Protein AF-A0A1Y4GY77-F1 (afdb_monomer)

Nearest PDB structures (foldseek):
  3g67-assembly1_B  TM=5.063E-01  e=9.343E-01  Thermotoga maritima
  3g6b-assembly1_B  TM=4.383E-01  e=9.343E-01  Thermotoga maritima
  6s1k-assembly1_E  TM=4.945E-01  e=1.192E+00  Escherichia coli str. K-12 substr. MG1655star
  3ja6-assembly1_I  TM=5.320E-01  e=1.616E+00  Escherichia coli
  6s1k-assembly1_I  TM=4.680E-01  e=2.191E+00  Escherichia coli str. K-12 substr. MG1655star

Secondary structure (DSSP, 8-state):
---------HHHHHHHHH-----TTTS---PEEEEEEETTTEEEEEEE-HHHHHHHHHHHHHHHHHHHHHHHHTT--HHHHHHHHHHHHHHHHHHHHHHHHTT--HHHHHHHHHHHHHHHHHTTTS-SSHHHHHTT--

Mean predicted aligned error: 14.54 Å

pLDDT: mean 77.55, std 18.09, range [37.0, 97.44]

Structure (mmCIF, N/CA/C/O backbone):
data_AF-A0A1Y4GY77-F1
#
_entry.id   AF-A0A1Y4GY77-F1
#
loop_
_atom_site.group_PDB
_atom_site.id
_atom_site.type_symbol
_atom_site.label_atom_id
_atom_site.label_alt_id
_atom_site.label_comp_id
_atom_site.label_asym_id
_atom_site.label_entity_id
_atom_site.label_seq_id
_atom_site.pdbx_PDB_ins_code
_atom_site.Cartn_x
_atom_site.Cartn_y
_atom_site.Cartn_z
_atom_site.occupancy
_atom_site.B_iso_or_equiv
_atom_site.auth_seq_id
_atom_site.auth_comp_id
_atom_site.auth_asym_id
_atom_site.auth_atom_id
_atom_site.pdbx_PDB_model_num
ATOM 1 N N . MET A 1 1 ? 29.464 27.593 -4.849 1.00 37.00 1 MET A N 1
ATOM 2 C CA . MET A 1 1 ? 28.555 26.749 -5.654 1.00 37.00 1 MET A CA 1
ATOM 3 C C . MET A 1 1 ? 27.496 26.233 -4.695 1.00 37.00 1 MET A C 1
ATOM 5 O O . MET A 1 1 ? 27.866 25.608 -3.713 1.00 37.00 1 MET A O 1
ATOM 9 N N . ALA A 1 2 ? 26.245 26.663 -4.864 1.00 39.97 2 ALA A N 1
ATOM 10 C CA . ALA A 1 2 ? 25.181 26.510 -3.873 1.00 39.97 2 ALA A CA 1
ATOM 11 C C . ALA A 1 2 ? 24.473 25.151 -4.009 1.00 39.97 2 ALA A C 1
ATOM 13 O O . ALA A 1 2 ? 23.943 24.845 -5.074 1.00 39.97 2 ALA A O 1
ATOM 14 N N . ASN A 1 3 ? 24.447 24.375 -2.922 1.00 44.97 3 ASN A N 1
ATOM 15 C CA . ASN A 1 3 ? 23.574 23.213 -2.762 1.00 44.97 3 ASN A CA 1
ATOM 16 C C . ASN A 1 3 ? 22.216 23.705 -2.244 1.00 44.97 3 ASN A C 1
ATOM 18 O O . ASN A 1 3 ? 22.061 23.939 -1.049 1.00 44.97 3 ASN A O 1
ATOM 22 N N . ASN A 1 4 ? 21.246 23.888 -3.140 1.00 47.06 4 ASN A N 1
ATOM 23 C CA . ASN A 1 4 ? 19.846 24.075 -2.759 1.00 47.06 4 ASN A CA 1
ATOM 24 C C . ASN A 1 4 ? 19.201 22.697 -2.575 1.00 47.06 4 ASN A C 1
ATOM 26 O O . ASN A 1 4 ? 18.533 22.181 -3.470 1.00 47.06 4 ASN A O 1
ATOM 30 N N . GLU A 1 5 ? 19.405 22.094 -1.407 1.00 54.56 5 GLU A N 1
ATOM 31 C CA . GLU A 1 5 ? 18.464 21.094 -0.913 1.00 54.56 5 GLU A CA 1
ATOM 32 C C . GLU A 1 5 ? 17.232 21.859 -0.424 1.00 54.56 5 GLU A C 1
ATOM 34 O O . GLU A 1 5 ? 17.318 22.681 0.488 1.00 54.56 5 GLU A O 1
ATOM 39 N N . HIS A 1 6 ? 16.083 21.645 -1.065 1.00 55.66 6 HIS A N 1
ATOM 40 C CA . HIS A 1 6 ? 14.806 22.140 -0.563 1.00 55.66 6 HIS A CA 1
ATOM 41 C C . HIS A 1 6 ? 14.471 21.395 0.737 1.00 55.66 6 HIS A C 1
ATOM 43 O O . HIS A 1 6 ? 13.727 20.416 0.725 1.00 55.66 6 HIS A O 1
ATOM 49 N N . LEU A 1 7 ? 15.053 21.831 1.860 1.00 63.84 7 LEU A N 1
ATOM 50 C CA . LEU A 1 7 ? 14.652 21.363 3.178 1.00 63.84 7 LEU A CA 1
ATOM 51 C C . LEU A 1 7 ? 13.184 21.731 3.387 1.00 63.84 7 LEU A C 1
ATOM 53 O O . LEU A 1 7 ? 12.786 22.891 3.265 1.00 63.84 7 LEU A O 1
ATOM 57 N N . PHE A 1 8 ? 12.378 20.715 3.684 1.00 59.66 8 PHE A N 1
ATOM 58 C CA . PHE A 1 8 ? 10.995 20.887 4.096 1.00 59.66 8 PHE A CA 1
ATOM 59 C C . PHE A 1 8 ? 10.951 21.876 5.278 1.00 59.66 8 PHE A C 1
ATOM 61 O O . PHE A 1 8 ? 11.668 21.648 6.256 1.00 59.66 8 PHE A O 1
ATOM 68 N N . PRO A 1 9 ? 10.172 22.974 5.209 1.00 73.44 9 PRO A N 1
ATOM 69 C CA . PRO A 1 9 ? 10.204 24.039 6.210 1.00 73.44 9 PRO A CA 1
ATOM 70 C C . PRO A 1 9 ? 9.467 23.588 7.477 1.00 73.44 9 PRO A C 1
ATOM 72 O O . PRO A 1 9 ? 8.302 23.906 7.714 1.00 73.44 9 PRO A O 1
ATOM 75 N N . GLN A 1 10 ? 10.173 22.785 8.269 1.00 68.44 10 GLN A N 1
ATOM 76 C CA . GLN A 1 10 ? 9.648 22.023 9.394 1.00 68.44 10 GLN A CA 1
ATOM 77 C C . GLN A 1 10 ? 9.000 22.934 10.442 1.00 68.44 10 GLN A C 1
ATOM 79 O O . GLN A 1 10 ? 7.877 22.662 10.852 1.00 68.44 10 GLN A O 1
ATOM 84 N N . GLU A 1 11 ? 9.625 24.073 10.753 1.00 76.69 11 GLU A N 1
ATOM 85 C CA . GLU A 1 11 ? 9.131 25.048 11.736 1.00 76.69 11 GLU A CA 1
ATOM 86 C C . GLU A 1 11 ? 7.774 25.662 11.361 1.00 76.69 11 GLU A C 1
ATOM 88 O O . GLU A 1 11 ? 6.943 25.918 12.230 1.00 76.69 11 GLU A O 1
ATOM 93 N N . GLN A 1 12 ? 7.511 25.867 10.065 1.00 76.88 12 GLN A N 1
ATOM 94 C CA . GLN A 1 12 ? 6.250 26.451 9.595 1.00 76.88 12 GLN A CA 1
ATOM 95 C C . GLN A 1 12 ? 5.082 25.473 9.755 1.00 76.88 12 GLN A C 1
ATOM 97 O O . GLN A 1 12 ? 3.951 25.875 10.031 1.00 76.88 12 GLN A O 1
ATOM 102 N N . PHE A 1 13 ? 5.357 24.183 9.566 1.00 67.06 13 PHE A N 1
ATOM 103 C CA . PHE A 1 13 ? 4.345 23.136 9.619 1.00 67.06 13 PHE A CA 1
ATOM 104 C C . PHE A 1 13 ? 4.269 22.449 10.984 1.00 67.06 13 PHE A C 1
ATOM 106 O O . PHE A 1 13 ? 3.259 21.812 11.265 1.00 67.06 13 PHE A O 1
ATOM 113 N N . GLN A 1 14 ? 5.265 22.622 11.856 1.00 70.62 14 GLN A N 1
ATOM 114 C CA . GLN A 1 14 ? 5.322 22.035 13.197 1.00 70.62 14 GLN A CA 1
ATOM 115 C C . GLN A 1 14 ? 4.044 22.263 14.017 1.00 70.62 14 GLN A C 1
ATOM 117 O O . GLN A 1 14 ? 3.487 21.280 14.495 1.00 70.62 14 GLN A O 1
ATOM 122 N N . PRO A 1 15 ? 3.474 23.483 14.089 1.00 71.12 15 PRO A N 1
ATOM 123 C CA . PRO A 1 15 ? 2.250 23.724 14.852 1.00 71.12 15 PRO A CA 1
ATOM 124 C C . PRO A 1 15 ? 1.031 23.003 14.269 1.00 71.12 15 PRO A C 1
ATOM 126 O O . PRO A 1 15 ? 0.095 22.684 14.990 1.00 71.12 15 PRO A O 1
ATOM 129 N N . ILE A 1 16 ? 1.017 22.759 12.955 1.00 65.00 16 ILE A N 1
ATOM 130 C CA . ILE A 1 16 ? -0.057 22.034 12.264 1.00 65.00 16 ILE A CA 1
ATO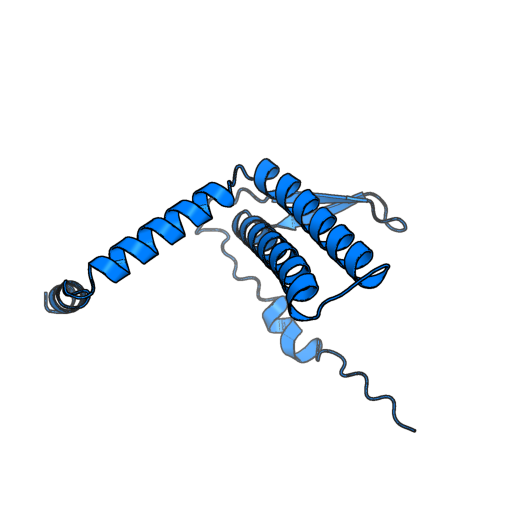M 131 C C . ILE A 1 16 ? 0.105 20.526 12.481 1.00 65.00 16 ILE A C 1
ATOM 133 O O . ILE A 1 16 ? -0.885 19.832 12.687 1.00 65.00 16 ILE A O 1
ATOM 137 N N . LEU A 1 17 ? 1.347 20.035 12.463 1.00 56.41 17 LEU A N 1
ATOM 138 C CA . LEU A 1 17 ? 1.692 18.636 12.719 1.00 56.41 17 LEU A CA 1
ATOM 139 C C . LEU A 1 17 ? 1.463 18.249 14.191 1.00 56.41 17 LEU A C 1
ATOM 141 O O . LEU A 1 17 ? 0.980 17.155 14.466 1.00 56.41 17 LEU A O 1
ATOM 145 N N . GLU A 1 18 ? 1.769 19.148 15.128 1.00 62.78 18 GLU A N 1
ATOM 146 C CA . GLU A 1 18 ? 1.566 18.968 16.574 1.00 62.78 18 GLU A CA 1
ATOM 147 C C . GLU A 1 18 ? 0.112 19.183 16.997 1.00 62.78 18 GLU A C 1
ATOM 149 O O . GLU A 1 18 ? -0.335 18.638 18.008 1.00 62.78 18 GLU A O 1
ATOM 154 N N . ARG A 1 19 ? -0.667 19.913 16.189 1.00 55.25 19 ARG A N 1
ATOM 155 C CA . ARG A 1 19 ? -2.124 19.996 16.311 1.00 55.25 19 ARG A CA 1
ATOM 156 C C . ARG A 1 19 ? -2.755 18.704 15.799 1.00 55.25 19 ARG A C 1
ATOM 158 O O . ARG A 1 19 ? -3.541 18.701 14.853 1.00 55.25 19 ARG A O 1
ATOM 165 N N . SER A 1 20 ? -2.433 17.595 16.460 1.00 47.00 20 SER A N 1
ATOM 166 C CA . SER A 1 20 ? -3.286 16.417 16.420 1.00 47.00 20 SER A CA 1
ATOM 167 C C . SER A 1 20 ? -4.689 16.880 16.817 1.00 47.00 20 SER A C 1
ATOM 169 O O . SER A 1 20 ? -4.896 17.489 17.869 1.00 47.00 20 SER A O 1
ATOM 171 N N . MET A 1 21 ? -5.658 16.722 15.918 1.00 47.56 21 MET A N 1
ATOM 172 C CA . MET A 1 21 ? -7.049 16.897 16.307 1.00 47.56 21 MET A CA 1
ATOM 173 C C . MET A 1 21 ? -7.313 15.831 17.362 1.00 47.56 21 MET A C 1
ATOM 175 O O . MET A 1 21 ? -7.282 14.645 17.038 1.00 47.56 21 MET A O 1
ATOM 179 N N . ALA A 1 22 ? -7.524 16.250 18.609 1.00 45.41 22 ALA A N 1
ATOM 180 C CA . ALA A 1 22 ? -7.964 15.369 19.677 1.00 45.41 22 ALA A CA 1
ATOM 181 C C . ALA A 1 22 ? -9.344 14.816 19.291 1.00 45.41 22 ALA A C 1
ATOM 183 O O . ALA A 1 22 ? -10.381 15.428 19.533 1.00 45.41 22 ALA A O 1
ATOM 184 N N . LEU A 1 23 ? -9.334 13.671 18.611 1.00 48.72 23 LEU A N 1
ATOM 185 C CA . LEU A 1 23 ? -10.508 12.870 18.266 1.00 48.72 23 LEU A CA 1
ATOM 186 C C . LEU A 1 23 ? -10.959 11.994 19.447 1.00 48.72 23 LEU A C 1
ATOM 188 O O . LEU A 1 23 ? -11.887 11.203 19.284 1.00 48.72 23 LEU A O 1
ATOM 192 N N . ASP A 1 24 ? -10.349 12.195 20.623 1.00 46.28 24 ASP A N 1
ATOM 193 C CA . ASP A 1 24 ? -10.466 11.461 21.897 1.00 46.28 24 ASP A CA 1
ATOM 194 C C . ASP A 1 24 ? -11.888 11.291 22.468 1.00 46.28 24 ASP A C 1
ATOM 196 O O . ASP A 1 24 ? -12.063 10.717 23.538 1.00 46.28 24 ASP A O 1
ATOM 200 N N . GLY A 1 25 ? -12.929 11.750 21.773 1.00 45.62 25 GLY A N 1
ATOM 201 C CA . GLY A 1 25 ? -14.324 11.562 22.180 1.00 45.62 25 GLY A CA 1
ATOM 202 C C . GLY A 1 25 ? -15.307 11.228 21.057 1.00 45.62 25 GLY A C 1
ATOM 203 O O . GLY A 1 25 ? -16.505 11.181 21.322 1.00 45.62 25 GLY A O 1
ATOM 204 N N . LEU A 1 26 ? -14.853 11.032 19.812 1.00 46.34 26 LEU A N 1
ATOM 205 C CA . LEU A 1 26 ? -15.743 10.893 18.643 1.00 46.34 26 LEU A CA 1
ATOM 206 C C . LEU A 1 26 ? -15.697 9.525 17.955 1.00 46.34 26 LEU A C 1
ATOM 208 O O . LEU A 1 26 ? -16.593 9.213 17.171 1.00 46.34 26 LEU A O 1
ATOM 212 N N . LEU A 1 27 ? -14.689 8.701 18.231 1.00 45.69 27 LEU A N 1
ATOM 213 C CA . LEU A 1 27 ? -14.550 7.366 17.652 1.00 45.69 27 LEU A CA 1
ATOM 214 C C . LEU A 1 27 ? -14.142 6.383 18.756 1.00 45.69 27 LEU A C 1
ATOM 216 O O . LEU A 1 27 ? -13.379 6.780 19.635 1.00 45.69 27 LEU A O 1
ATOM 220 N N . PRO A 1 28 ? -14.614 5.121 18.737 1.00 52.06 28 PRO A N 1
ATOM 221 C CA . PRO A 1 28 ? -14.042 4.075 19.576 1.00 52.06 28 PRO A CA 1
ATOM 222 C C . PRO A 1 28 ? -12.535 4.024 19.306 1.00 52.06 28 PRO A C 1
ATOM 224 O O . PRO A 1 28 ? -12.105 3.680 18.203 1.00 52.06 28 PRO A O 1
ATOM 227 N N . ALA A 1 29 ? -11.748 4.481 20.277 1.00 54.81 29 ALA A N 1
ATOM 228 C CA . ALA A 1 29 ? -10.302 4.587 20.189 1.00 54.81 29 ALA A CA 1
ATOM 229 C C . ALA A 1 29 ? -9.679 3.212 20.435 1.00 54.81 29 ALA A C 1
ATOM 231 O O . ALA A 1 29 ? -9.018 2.982 21.444 1.00 54.81 29 ALA A O 1
ATOM 232 N N . ASP A 1 30 ? -9.894 2.287 19.505 1.00 59.94 30 ASP A N 1
ATOM 233 C CA . ASP A 1 30 ? -9.027 1.121 19.408 1.00 59.94 30 ASP A CA 1
ATOM 234 C C . ASP A 1 30 ? -7.711 1.618 18.790 1.00 59.94 30 ASP A C 1
ATOM 236 O O . ASP A 1 30 ? -7.491 1.550 17.577 1.00 59.94 30 ASP A O 1
ATOM 240 N N . GLU A 1 31 ? -6.877 2.251 19.624 1.00 67.25 31 GLU A N 1
ATOM 241 C CA . GLU A 1 31 ? -5.503 2.603 19.269 1.00 67.25 31 GLU A CA 1
ATOM 242 C C . GLU A 1 31 ? -4.792 1.323 18.808 1.00 67.25 31 GLU A C 1
ATOM 244 O O . GLU A 1 31 ? -4.749 0.320 19.522 1.00 67.25 31 GLU A O 1
ATOM 249 N N . ILE A 1 32 ? -4.236 1.345 17.598 1.00 73.25 32 ILE A N 1
ATOM 250 C CA . ILE A 1 32 ? -3.458 0.234 17.055 1.00 73.25 32 ILE A CA 1
ATOM 251 C C . ILE A 1 32 ? -1.985 0.572 17.254 1.00 73.25 32 ILE A C 1
ATOM 253 O O . ILE A 1 32 ? -1.532 1.648 16.866 1.00 73.25 32 ILE A O 1
ATOM 257 N N . CYS A 1 33 ? -1.217 -0.347 17.832 1.00 78.00 33 CYS A N 1
ATOM 258 C CA . CYS A 1 33 ? 0.224 -0.176 17.995 1.00 78.00 33 CYS A CA 1
ATOM 259 C C . CYS A 1 33 ? 0.984 -0.897 16.878 1.00 78.00 33 CYS A C 1
ATOM 261 O O . CYS A 1 33 ? 0.851 -2.107 16.690 1.00 78.00 33 CYS A O 1
ATOM 263 N N . LEU A 1 34 ? 1.820 -0.155 16.152 1.00 80.50 34 LEU A N 1
ATOM 264 C CA . LEU A 1 34 ? 2.805 -0.710 15.229 1.00 80.50 34 LEU A CA 1
ATOM 265 C C . LEU A 1 34 ? 4.124 -0.900 15.972 1.00 80.50 34 LEU A C 1
ATOM 267 O O . LEU A 1 34 ? 4.836 0.070 16.229 1.00 80.50 34 LEU A O 1
ATOM 271 N N . ALA A 1 35 ? 4.451 -2.148 16.292 1.00 82.62 35 ALA A N 1
ATOM 272 C CA . ALA A 1 35 ? 5.738 -2.507 16.871 1.00 82.62 35 ALA A CA 1
ATOM 273 C C . ALA A 1 35 ? 6.747 -2.871 15.770 1.00 82.62 35 ALA A C 1
ATOM 275 O O . ALA A 1 35 ? 6.447 -3.663 14.872 1.00 82.62 35 ALA A O 1
ATOM 276 N N . PHE A 1 36 ? 7.954 -2.316 15.838 1.00 83.06 36 PHE A N 1
ATOM 277 C CA . PHE A 1 36 ? 9.060 -2.649 14.942 1.00 83.06 36 PHE A CA 1
ATOM 278 C C . PHE A 1 36 ? 10.401 -2.579 15.673 1.00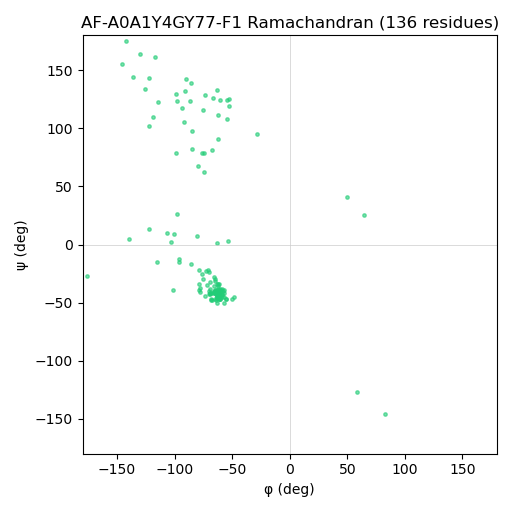 83.06 36 PHE A C 1
ATOM 280 O O . PHE A 1 36 ? 10.550 -1.868 16.660 1.00 83.06 36 PHE A O 1
ATOM 287 N N . LYS A 1 37 ? 11.400 -3.313 15.175 1.00 87.06 37 LYS A N 1
ATOM 288 C CA . LYS A 1 37 ? 12.769 -3.259 15.701 1.00 87.06 37 LYS A CA 1
ATOM 289 C C . LYS A 1 37 ? 13.603 -2.263 14.920 1.00 87.06 37 LYS A C 1
ATOM 291 O O . LYS A 1 37 ? 13.866 -2.469 13.736 1.00 87.06 37 LYS A O 1
ATOM 296 N N . ASP A 1 38 ? 14.067 -1.230 15.604 1.00 87.88 38 ASP A N 1
ATOM 297 C CA . ASP A 1 38 ? 15.135 -0.371 15.122 1.00 87.88 38 ASP A CA 1
ATOM 298 C C . ASP A 1 38 ? 16.499 -0.966 15.497 1.00 87.88 38 ASP A C 1
ATOM 300 O O . ASP A 1 38 ? 16.712 -1.467 1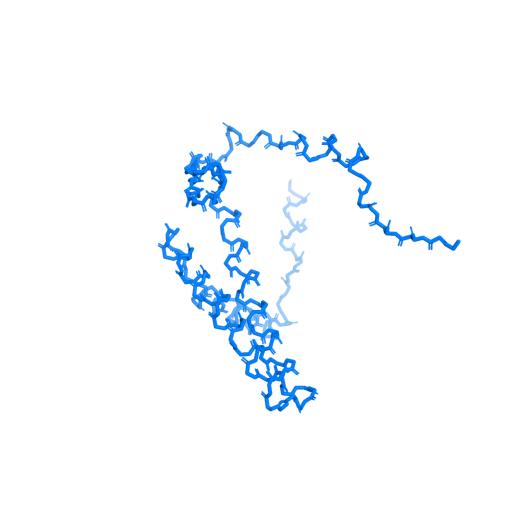6.601 1.00 87.88 38 ASP A O 1
ATOM 304 N N . ILE A 1 39 ? 17.449 -0.894 14.566 1.00 85.12 39 ILE A N 1
ATOM 305 C CA . ILE A 1 39 ? 18.781 -1.498 14.717 1.00 85.12 39 ILE A CA 1
ATOM 306 C C . ILE A 1 39 ? 19.579 -0.838 15.854 1.00 85.12 39 ILE A C 1
ATOM 308 O O . ILE A 1 39 ? 20.418 -1.486 16.475 1.00 85.12 39 ILE A O 1
ATOM 312 N N . LYS A 1 40 ? 19.342 0.449 16.127 1.00 85.88 40 LYS A N 1
ATOM 313 C CA . LYS A 1 40 ? 20.078 1.231 17.128 1.00 85.88 40 LYS A CA 1
ATOM 314 C C . LYS A 1 40 ? 19.297 1.389 18.427 1.00 85.88 40 LYS A C 1
ATOM 316 O O . LYS A 1 40 ? 19.899 1.375 19.495 1.00 85.88 40 LYS A O 1
ATOM 321 N N . LYS A 1 41 ? 17.983 1.591 18.333 1.00 81.19 41 LYS A N 1
ATOM 322 C CA . LYS A 1 41 ? 17.114 1.908 19.475 1.00 81.19 41 LYS A CA 1
ATOM 323 C C . LYS A 1 41 ? 16.407 0.688 20.070 1.00 81.19 41 LYS A C 1
ATOM 325 O O . LYS A 1 41 ? 15.890 0.798 21.176 1.00 81.19 41 LYS A O 1
ATOM 330 N N . GLY A 1 42 ? 16.427 -0.460 19.391 1.00 84.94 42 GLY A N 1
ATOM 331 C CA . GLY A 1 42 ? 15.746 -1.671 19.845 1.00 84.94 42 GLY A CA 1
ATOM 332 C C . GLY A 1 42 ? 14.261 -1.666 19.485 1.00 84.94 42 GLY A C 1
ATOM 333 O O . GLY A 1 42 ? 13.881 -1.183 18.419 1.00 84.94 42 GLY A O 1
ATOM 334 N N . ASP A 1 43 ? 13.426 -2.242 20.345 1.00 87.88 43 ASP A N 1
ATOM 335 C CA . ASP A 1 43 ? 11.981 -2.312 20.118 1.00 87.88 43 ASP A CA 1
ATOM 336 C C . ASP A 1 43 ? 11.356 -0.909 20.174 1.00 87.88 43 ASP A C 1
ATOM 338 O O . ASP A 1 43 ? 11.540 -0.156 21.130 1.00 87.88 43 ASP A O 1
ATOM 342 N N . MET A 1 44 ? 10.632 -0.552 19.118 1.00 86.06 44 MET A N 1
ATOM 343 C CA . MET A 1 44 ? 9.929 0.713 18.962 1.00 86.06 44 MET A CA 1
ATOM 344 C C . MET A 1 44 ? 8.447 0.455 18.725 1.00 86.06 44 MET A C 1
ATOM 346 O O . MET A 1 44 ? 8.076 -0.467 18.002 1.00 86.06 44 MET A O 1
ATOM 350 N N . GLU A 1 45 ? 7.606 1.319 19.283 1.00 85.12 45 GLU A N 1
ATOM 351 C CA . GLU A 1 45 ? 6.159 1.280 19.098 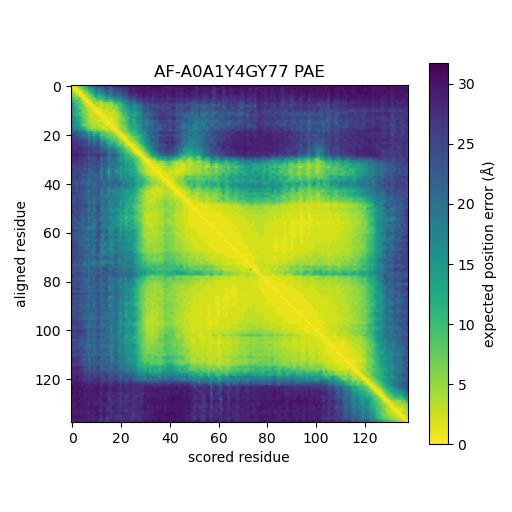1.00 85.12 45 GLU A CA 1
ATOM 352 C C . GLU A 1 45 ? 5.662 2.633 18.593 1.00 85.12 45 GLU A C 1
ATOM 354 O O . GLU A 1 45 ? 6.038 3.687 19.109 1.00 85.12 45 GLU A O 1
ATOM 359 N N . ILE A 1 46 ? 4.812 2.603 17.571 1.00 83.88 46 ILE A N 1
ATOM 360 C CA . ILE A 1 46 ? 4.095 3.775 17.073 1.00 83.88 46 ILE A CA 1
ATOM 361 C C . ILE A 1 46 ? 2.612 3.559 17.329 1.00 83.88 46 ILE A C 1
ATOM 363 O O . ILE A 1 46 ? 2.023 2.596 16.837 1.00 83.88 46 ILE A O 1
ATOM 367 N N . LYS A 1 47 ? 2.005 4.495 18.057 1.00 83.69 47 LYS A N 1
ATOM 368 C CA . LYS A 1 47 ? 0.553 4.576 18.193 1.00 83.69 47 LYS A CA 1
ATOM 369 C C . LYS A 1 47 ? -0.055 5.095 16.896 1.00 83.69 47 LYS A C 1
ATOM 371 O O . LYS A 1 47 ? 0.373 6.121 16.370 1.00 83.69 47 LYS A O 1
ATOM 376 N N . THR A 1 48 ? -1.047 4.390 16.378 1.00 83.56 48 THR A N 1
ATOM 377 C CA . THR A 1 48 ? -1.790 4.774 15.180 1.00 83.56 48 THR A CA 1
ATOM 378 C C . THR A 1 48 ? -3.267 4.417 15.336 1.00 83.56 48 THR A C 1
ATOM 380 O O . THR A 1 48 ? -3.680 3.828 16.333 1.00 83.56 48 THR A O 1
ATOM 383 N N . CYS A 1 49 ? -4.088 4.795 14.362 1.00 84.12 49 CYS A N 1
ATOM 384 C CA . CYS A 1 49 ? -5.508 4.480 14.345 1.00 84.12 49 CYS A CA 1
ATOM 385 C C . CYS A 1 49 ? -5.855 3.590 13.148 1.00 84.12 49 CYS A C 1
ATOM 387 O O . CYS A 1 49 ? -5.135 3.544 12.145 1.00 84.12 49 CYS A O 1
ATOM 389 N N . TYR A 1 50 ? -7.011 2.926 13.217 1.00 85.50 50 TYR A N 1
ATOM 390 C CA . TYR A 1 50 ? -7.540 2.112 12.118 1.00 85.50 50 TYR A CA 1
ATOM 391 C C .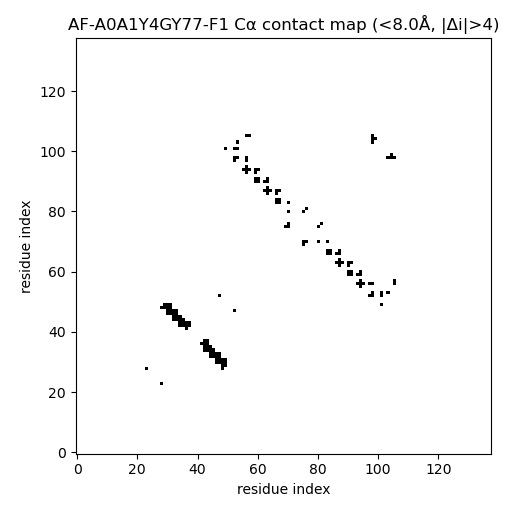 TYR A 1 50 ? -7.511 2.841 10.765 1.00 85.50 50 TYR A C 1
ATOM 393 O O . TYR A 1 50 ? -7.097 2.280 9.749 1.00 85.50 50 TYR A O 1
ATOM 401 N N . GLY A 1 51 ? -7.934 4.110 10.752 1.00 87.44 51 GLY A N 1
ATOM 402 C CA . GLY A 1 51 ? -8.033 4.914 9.536 1.00 87.44 51 GLY A CA 1
ATOM 403 C C . GLY A 1 51 ? -6.688 5.153 8.851 1.00 87.44 51 GLY A C 1
ATOM 404 O O . GLY A 1 51 ? -6.625 5.179 7.620 1.00 87.44 51 GLY A O 1
ATOM 405 N N . ASP A 1 52 ? -5.611 5.287 9.619 1.00 88.31 52 ASP A N 1
ATOM 406 C CA . ASP A 1 52 ? -4.272 5.482 9.069 1.00 88.31 52 ASP A CA 1
ATOM 407 C C . ASP A 1 52 ? -3.739 4.190 8.458 1.00 88.31 52 ASP A C 1
ATOM 409 O O . ASP A 1 52 ? -3.271 4.208 7.320 1.00 88.31 52 ASP A O 1
ATOM 413 N N . ILE A 1 53 ? -3.907 3.048 9.136 1.00 89.44 53 ILE A N 1
ATOM 414 C CA . ILE A 1 53 ? -3.516 1.748 8.572 1.00 89.44 53 ILE A CA 1
ATOM 415 C C . ILE A 1 53 ? -4.318 1.447 7.301 1.00 89.44 53 ILE A C 1
ATOM 417 O O . ILE A 1 53 ? -3.745 1.030 6.295 1.00 89.44 53 ILE A O 1
ATOM 421 N N . TYR A 1 54 ? -5.621 1.742 7.292 1.00 89.31 54 TYR A N 1
ATOM 422 C CA . TYR A 1 54 ? -6.459 1.640 6.095 1.00 89.31 54 TYR A CA 1
ATOM 423 C C . TYR A 1 54 ? -5.899 2.465 4.921 1.00 89.31 54 TYR A C 1
ATOM 425 O O . TYR A 1 54 ? -5.789 1.966 3.796 1.00 89.31 54 TYR A O 1
ATOM 433 N N . LYS A 1 55 ? -5.500 3.721 5.167 1.00 92.62 55 LYS A N 1
ATOM 434 C CA . LYS A 1 55 ? -4.887 4.579 4.139 1.00 92.62 55 LYS A CA 1
ATOM 435 C C . LYS A 1 55 ? -3.544 4.027 3.668 1.00 92.62 55 LYS A C 1
ATOM 437 O O . LYS A 1 55 ? -3.293 4.030 2.465 1.00 92.62 55 LYS A O 1
ATOM 442 N N . ILE A 1 56 ? -2.713 3.524 4.583 1.00 93.00 56 ILE A N 1
ATOM 443 C CA . ILE A 1 56 ? -1.416 2.918 4.261 1.00 93.0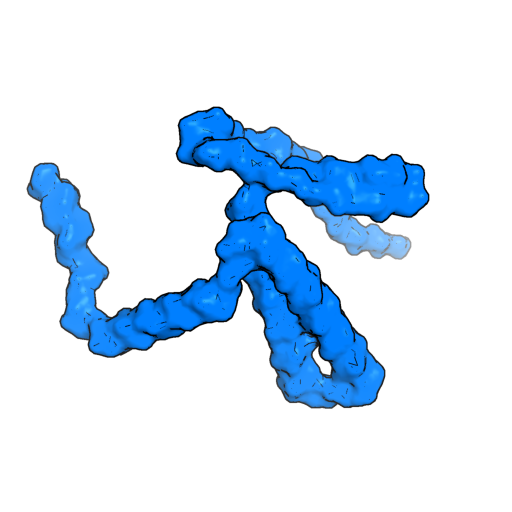0 56 ILE A CA 1
ATOM 444 C C . ILE A 1 56 ? -1.608 1.700 3.351 1.00 93.00 56 ILE A C 1
ATOM 446 O O . ILE A 1 56 ? -0.932 1.602 2.328 1.00 93.00 56 ILE A O 1
ATOM 450 N N . VAL A 1 57 ? -2.551 0.805 3.666 1.00 94.31 57 VAL A N 1
ATOM 451 C CA . VAL A 1 57 ? -2.867 -0.362 2.821 1.00 94.31 57 VAL A CA 1
ATOM 452 C C . VAL A 1 57 ? -3.244 0.083 1.410 1.00 94.31 57 VAL A C 1
ATOM 454 O O . VAL A 1 57 ? -2.670 -0.414 0.439 1.00 94.31 57 VAL A O 1
ATOM 457 N N . ASN A 1 58 ? -4.169 1.039 1.283 1.00 93.44 58 ASN A N 1
ATOM 458 C CA . ASN A 1 58 ? -4.607 1.535 -0.023 1.00 93.44 58 ASN A CA 1
ATOM 459 C C . ASN A 1 58 ? -3.441 2.145 -0.815 1.00 93.44 58 ASN A C 1
ATOM 461 O O . ASN A 1 58 ? -3.237 1.789 -1.973 1.00 93.44 58 ASN A O 1
ATOM 465 N N . ALA A 1 59 ? -2.638 2.999 -0.174 1.00 95.50 59 ALA A N 1
ATOM 466 C CA . ALA A 1 59 ? -1.490 3.641 -0.805 1.00 95.50 59 ALA A CA 1
ATOM 467 C C . ALA A 1 59 ? -0.449 2.618 -1.287 1.00 95.50 59 ALA A C 1
ATOM 469 O O . ALA A 1 59 ? 0.038 2.719 -2.411 1.00 95.50 59 ALA A O 1
ATOM 470 N N . MET A 1 60 ? -0.143 1.598 -0.479 1.00 96.12 60 MET A N 1
ATOM 471 C CA . MET A 1 60 ? 0.800 0.538 -0.852 1.00 96.12 60 MET A CA 1
ATOM 472 C C . MET A 1 60 ? 0.290 -0.302 -2.028 1.00 96.12 60 MET A C 1
ATOM 474 O O . MET A 1 60 ? 1.059 -0.640 -2.931 1.00 96.12 60 MET A O 1
ATOM 478 N N . ARG A 1 61 ? -1.013 -0.611 -2.064 1.00 95.12 61 ARG A N 1
ATOM 479 C CA . ARG A 1 61 ? -1.635 -1.320 -3.193 1.00 95.12 61 ARG A CA 1
ATOM 480 C C . ARG A 1 61 ? -1.577 -0.492 -4.471 1.00 95.12 61 ARG A C 1
ATOM 482 O O . ARG A 1 61 ? -1.133 -1.014 -5.498 1.00 95.12 61 ARG A O 1
ATOM 489 N N . ASP A 1 62 ? -1.944 0.782 -4.397 1.00 94.06 62 ASP A N 1
ATOM 490 C CA . ASP A 1 62 ? -1.928 1.694 -5.541 1.00 94.06 62 ASP A CA 1
ATOM 491 C C . ASP A 1 62 ? -0.502 1.906 -6.063 1.00 94.06 62 ASP A C 1
ATOM 493 O O . ASP A 1 62 ? -0.269 1.808 -7.268 1.00 94.06 62 ASP A O 1
ATOM 497 N N . TYR A 1 63 ? 0.473 2.081 -5.167 1.00 96.50 63 TYR A N 1
ATOM 498 C CA . TYR A 1 63 ? 1.883 2.189 -5.530 1.00 96.50 63 TYR A CA 1
ATOM 499 C C . TYR A 1 63 ? 2.409 0.909 -6.190 1.00 96.50 63 TYR A C 1
ATOM 501 O O . TYR A 1 63 ? 3.037 0.976 -7.245 1.00 96.50 63 TYR A O 1
ATOM 509 N N . SER A 1 64 ? 2.083 -0.271 -5.644 1.00 96.12 64 SER A N 1
ATOM 510 C CA . SER A 1 64 ? 2.473 -1.551 -6.256 1.00 96.12 64 SER A CA 1
ATOM 511 C C . SER A 1 64 ? 1.931 -1.697 -7.676 1.00 96.12 64 SER A C 1
ATOM 513 O O . SER A 1 64 ? 2.610 -2.204 -8.567 1.00 96.12 64 SER A O 1
ATOM 515 N N . ARG A 1 65 ? 0.699 -1.233 -7.904 1.00 94.50 65 ARG A N 1
ATOM 516 C CA . ARG A 1 65 ? 0.069 -1.261 -9.219 1.00 94.50 65 ARG A CA 1
ATOM 517 C C . ARG A 1 65 ? 0.727 -0.263 -10.161 1.00 94.50 65 ARG A C 1
ATOM 519 O O . A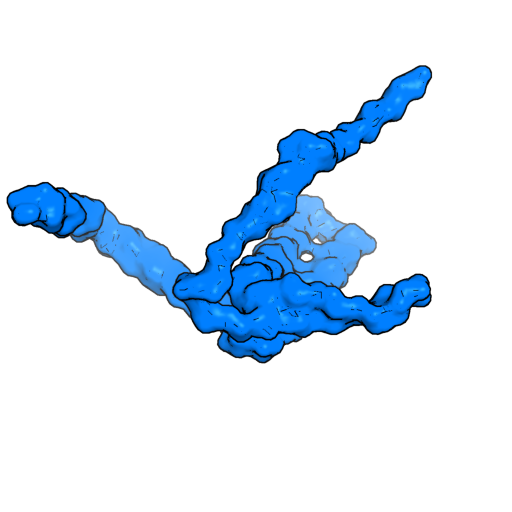RG A 1 65 ? 0.964 -0.611 -11.312 1.00 94.50 65 ARG A O 1
ATOM 526 N N . LEU A 1 66 ? 1.021 0.943 -9.679 1.00 95.94 66 LEU A N 1
ATOM 527 C CA . LEU A 1 66 ? 1.699 1.974 -10.454 1.00 95.94 66 LEU A CA 1
ATOM 528 C C . LEU A 1 66 ? 3.068 1.488 -10.934 1.00 95.94 66 LEU A C 1
ATOM 530 O O . LEU A 1 66 ? 3.358 1.622 -12.113 1.00 95.94 66 LEU A O 1
ATOM 534 N N . LEU A 1 67 ? 3.862 0.858 -10.062 1.00 93.75 67 LEU A N 1
ATOM 535 C CA . LEU A 1 67 ? 5.170 0.305 -10.427 1.00 93.75 67 LEU A CA 1
ATOM 536 C C . LEU A 1 67 ? 5.080 -0.674 -11.604 1.00 93.75 67 LEU A C 1
ATOM 538 O O . LEU A 1 67 ? 5.840 -0.540 -12.558 1.00 93.75 67 LEU A O 1
ATOM 542 N N . LEU A 1 68 ? 4.126 -1.609 -11.567 1.00 94.00 68 LEU A N 1
ATOM 543 C CA . LEU A 1 68 ? 3.938 -2.577 -12.652 1.00 94.00 68 LEU A CA 1
ATOM 544 C C . LEU A 1 68 ? 3.455 -1.917 -13.947 1.00 94.00 68 LEU A C 1
ATOM 546 O O . LEU A 1 68 ? 3.951 -2.242 -15.018 1.00 94.00 68 LEU A O 1
ATOM 550 N N . LEU A 1 69 ? 2.521 -0.965 -13.854 1.00 94.94 69 LEU A N 1
ATOM 551 C CA . LEU A 1 69 ? 2.050 -0.222 -15.026 1.00 94.94 69 LEU A CA 1
ATOM 552 C C . LEU A 1 69 ? 3.181 0.583 -15.676 1.00 94.94 69 LEU A C 1
ATOM 554 O O . LEU A 1 69 ? 3.256 0.639 -16.898 1.00 94.94 69 LEU A O 1
ATOM 558 N N . THR A 1 70 ? 4.070 1.177 -14.878 1.00 93.75 70 THR A N 1
ATOM 559 C CA . THR A 1 70 ? 5.238 1.911 -15.379 1.00 93.75 70 THR A CA 1
ATOM 560 C C . THR A 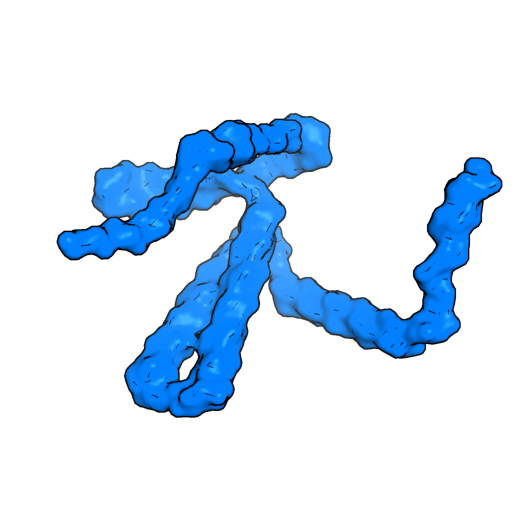1 70 ? 6.227 0.987 -16.085 1.00 93.75 70 THR A C 1
ATOM 562 O O . THR A 1 70 ? 6.807 1.394 -17.088 1.00 93.75 70 THR A O 1
ATOM 565 N N . CYS A 1 71 ? 6.396 -0.260 -15.623 1.00 92.50 71 CYS A N 1
ATOM 566 C CA . CYS A 1 71 ? 7.232 -1.236 -16.326 1.00 92.50 71 CYS A CA 1
ATOM 567 C C . CYS A 1 71 ? 6.773 -1.451 -17.767 1.00 92.50 71 CYS A C 1
ATOM 569 O O . CYS A 1 71 ? 7.609 -1.462 -18.666 1.00 92.50 71 CYS A O 1
ATOM 571 N N . ASP A 1 72 ? 5.467 -1.599 -17.981 1.00 90.56 72 ASP A N 1
ATOM 572 C CA . ASP A 1 72 ? 4.919 -1.831 -19.316 1.00 90.56 72 ASP A CA 1
ATOM 573 C C . ASP A 1 72 ? 4.856 -0.531 -20.132 1.00 90.56 72 ASP A C 1
ATOM 575 O O . ASP A 1 72 ? 5.218 -0.523 -21.304 1.00 90.56 72 ASP A O 1
ATOM 579 N N . ALA A 1 73 ? 4.466 0.589 -19.514 1.00 93.88 73 ALA A N 1
ATOM 580 C CA . ALA A 1 73 ? 4.348 1.879 -20.194 1.00 93.88 73 ALA A CA 1
ATOM 581 C C . ALA A 1 73 ? 5.688 2.425 -20.710 1.00 93.88 73 ALA A C 1
ATOM 583 O O . ALA A 1 73 ? 5.706 3.153 -21.700 1.00 93.88 73 ALA A O 1
ATOM 584 N N . TRP A 1 74 ? 6.792 2.129 -20.020 1.00 94.31 74 TRP A N 1
ATOM 585 C CA . TRP A 1 74 ? 8.138 2.579 -20.395 1.00 94.31 74 TRP A CA 1
ATOM 586 C C . TRP A 1 74 ? 9.001 1.458 -20.977 1.00 94.31 74 TRP A C 1
ATOM 588 O O . TRP A 1 74 ? 10.206 1.646 -21.126 1.00 94.31 74 TRP A O 1
ATOM 598 N N . GLU A 1 75 ? 8.405 0.296 -21.266 1.00 92.44 75 GLU A N 1
ATOM 599 C CA . GLU A 1 75 ? 9.094 -0.877 -21.818 1.00 92.44 75 GLU A CA 1
ATOM 600 C C . GLU A 1 75 ? 10.372 -1.229 -21.034 1.00 92.44 75 GLU A C 1
ATOM 602 O O . GLU A 1 75 ? 11.420 -1.565 -21.592 1.00 92.44 75 GLU A O 1
ATOM 607 N N . LEU A 1 76 ? 10.298 -1.133 -19.701 1.00 90.00 76 LEU A N 1
ATOM 608 C CA . LEU A 1 76 ? 11.430 -1.448 -18.839 1.00 90.00 76 LEU A CA 1
ATOM 609 C C . LEU A 1 76 ? 11.781 -2.928 -19.006 1.00 90.00 76 LEU A C 1
ATOM 611 O O . LEU A 1 76 ? 10.919 -3.806 -18.931 1.00 90.00 76 LEU A O 1
ATOM 615 N N . THR A 1 77 ? 13.068 -3.213 -19.183 1.00 92.06 77 THR A N 1
ATOM 616 C CA . THR A 1 77 ? 13.589 -4.572 -19.360 1.00 92.06 77 THR A CA 1
ATOM 617 C C . THR A 1 77 ? 14.767 -4.845 -18.427 1.00 92.06 77 THR A C 1
ATOM 619 O O . THR A 1 77 ? 15.342 -3.938 -17.816 1.00 92.06 77 THR A O 1
ATOM 622 N N . GLY A 1 78 ? 15.096 -6.130 -18.268 1.00 94.19 78 GLY A N 1
ATOM 623 C CA . GLY A 1 78 ? 16.230 -6.584 -17.467 1.00 94.19 78 GLY A CA 1
ATOM 624 C C . GLY A 1 78 ? 16.154 -6.125 -16.009 1.00 94.19 78 GLY A C 1
ATOM 625 O O . GLY A 1 78 ? 15.154 -6.335 -15.322 1.00 94.19 78 GLY A O 1
ATOM 626 N N . PHE A 1 79 ? 17.231 -5.493 -15.540 1.00 94.31 79 PHE A N 1
ATOM 627 C CA . PHE A 1 79 ? 17.399 -5.104 -14.140 1.00 94.31 79 PHE A CA 1
ATOM 628 C C . PHE A 1 79 ? 16.334 -4.114 -13.646 1.00 94.31 79 PHE A C 1
ATOM 630 O O . PHE A 1 79 ? 15.803 -4.287 -12.551 1.00 94.31 79 PHE A O 1
ATOM 637 N N . HIS A 1 80 ? 15.979 -3.103 -14.445 1.00 91.12 80 HIS A N 1
ATOM 638 C CA . HIS A 1 80 ? 15.007 -2.087 -14.026 1.00 91.12 80 HIS A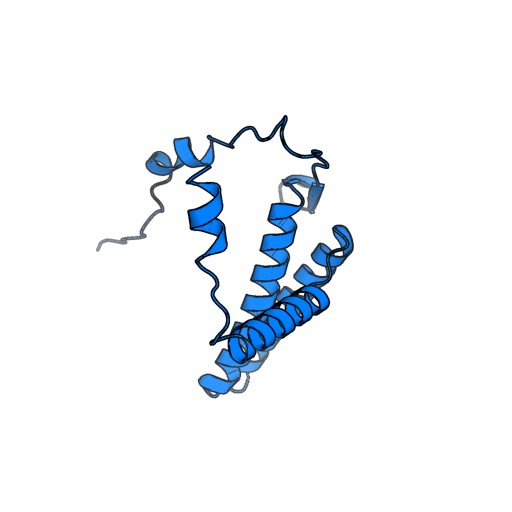 CA 1
ATOM 639 C C . HIS A 1 80 ? 13.612 -2.675 -13.832 1.00 91.12 80 HIS A C 1
ATOM 641 O O . HIS A 1 80 ? 12.947 -2.357 -12.848 1.00 91.12 80 HIS A O 1
ATOM 647 N N . ARG A 1 81 ? 13.198 -3.585 -14.720 1.00 94.06 81 ARG A N 1
ATOM 648 C CA . ARG A 1 81 ? 11.928 -4.299 -14.570 1.00 94.06 81 ARG A CA 1
ATOM 649 C C . ARG A 1 81 ? 11.926 -5.161 -13.313 1.00 94.06 81 ARG A C 1
ATOM 651 O O . ARG A 1 81 ? 11.032 -5.017 -12.485 1.00 94.06 81 ARG A O 1
ATOM 658 N N . ALA A 1 82 ? 12.962 -5.980 -13.133 1.00 95.81 82 ALA A N 1
ATOM 659 C CA . ALA A 1 82 ? 13.079 -6.858 -11.972 1.00 95.81 82 ALA A CA 1
ATOM 660 C C . ALA A 1 82 ? 13.059 -6.077 -10.645 1.00 95.81 82 ALA A C 1
ATOM 662 O O . ALA A 1 82 ? 12.410 -6.492 -9.687 1.00 95.81 82 ALA A O 1
ATOM 663 N N . LEU A 1 83 ? 13.724 -4.917 -10.593 1.00 96.19 83 LEU A N 1
ATOM 664 C CA . LEU A 1 83 ? 13.736 -4.051 -9.415 1.00 96.19 83 LEU A CA 1
ATOM 665 C C . LEU A 1 83 ? 12.331 -3.527 -9.078 1.00 96.19 83 LEU A C 1
ATOM 667 O O . LEU A 1 83 ? 11.910 -3.559 -7.922 1.00 96.19 83 LEU A O 1
ATOM 671 N N . TYR A 1 84 ? 11.590 -3.060 -10.082 1.00 94.56 84 TYR A N 1
ATOM 672 C CA . TYR A 1 84 ? 10.247 -2.511 -9.892 1.00 94.56 84 TYR A CA 1
ATOM 673 C C . TYR A 1 84 ? 9.245 -3.598 -9.506 1.00 94.56 84 TYR A C 1
ATOM 675 O O . TYR A 1 84 ? 8.446 -3.394 -8.592 1.00 94.56 84 TYR A O 1
ATOM 683 N N . GLU A 1 85 ? 9.318 -4.767 -10.142 1.00 95.69 85 GLU A N 1
ATOM 684 C CA . GLU A 1 85 ? 8.510 -5.935 -9.786 1.00 95.69 85 GLU A CA 1
ATOM 685 C C . GLU A 1 85 ? 8.787 -6.379 -8.342 1.00 95.69 85 GLU A C 1
ATOM 687 O O . GLU A 1 85 ? 7.847 -6.611 -7.577 1.00 95.69 85 GLU A O 1
ATOM 692 N N . TYR A 1 86 ? 10.057 -6.398 -7.926 1.00 97.00 86 TYR A N 1
ATOM 693 C CA . TYR A 1 86 ? 10.444 -6.690 -6.547 1.00 97.00 86 TYR A CA 1
ATOM 694 C C . TYR A 1 86 ? 9.865 -5.672 -5.552 1.00 97.00 86 TYR A C 1
ATOM 696 O O . TYR A 1 86 ? 9.274 -6.055 -4.539 1.00 97.00 86 TYR A O 1
ATOM 704 N N . HIS A 1 87 ? 9.974 -4.371 -5.836 1.00 95.50 87 HIS A N 1
ATOM 705 C CA . HIS A 1 87 ? 9.390 -3.336 -4.978 1.00 95.50 87 HIS A CA 1
ATOM 706 C C . HIS A 1 87 ? 7.861 -3.414 -4.930 1.00 95.50 87 HIS A C 1
ATOM 708 O O . HIS A 1 87 ? 7.277 -3.278 -3.853 1.00 95.50 87 HIS A O 1
ATOM 714 N N . ALA A 1 88 ? 7.209 -3.696 -6.059 1.00 96.12 88 ALA A N 1
ATOM 715 C CA . ALA A 1 88 ? 5.768 -3.900 -6.118 1.00 96.12 88 ALA A CA 1
ATOM 716 C C . ALA A 1 88 ? 5.342 -5.095 -5.257 1.00 96.12 88 ALA A C 1
ATOM 718 O O . ALA A 1 88 ? 4.373 -5.000 -4.501 1.00 96.12 88 ALA A O 1
ATOM 719 N N . GLN A 1 89 ? 6.089 -6.200 -5.316 1.00 97.44 89 GLN A N 1
ATOM 720 C CA . GLN A 1 89 ? 5.853 -7.360 -4.465 1.00 97.44 89 GLN A CA 1
ATOM 721 C C . GLN A 1 89 ? 6.013 -7.009 -2.982 1.00 97.44 89 GLN A C 1
ATOM 723 O O . GLN A 1 89 ? 5.129 -7.321 -2.187 1.00 97.44 89 GLN A O 1
ATOM 728 N N . LYS A 1 90 ? 7.082 -6.304 -2.596 1.00 97.12 90 LYS A N 1
ATOM 729 C CA . LYS A 1 90 ? 7.299 -5.908 -1.195 1.00 97.12 90 LYS A CA 1
ATOM 730 C C . LYS A 1 90 ? 6.206 -4.981 -0.671 1.00 97.12 90 LYS A C 1
ATOM 732 O O . LYS A 1 90 ? 5.730 -5.177 0.445 1.00 97.12 90 LYS A O 1
ATOM 737 N N . ALA A 1 91 ? 5.755 -4.025 -1.483 1.00 95.31 91 ALA A N 1
ATOM 738 C CA . ALA A 1 91 ? 4.630 -3.162 -1.131 1.00 95.31 91 ALA A CA 1
ATOM 739 C C . ALA A 1 91 ? 3.342 -3.974 -0.906 1.00 95.31 91 ALA A C 1
ATOM 741 O O . ALA A 1 91 ? 2.611 -3.718 0.052 1.00 95.31 91 ALA A O 1
ATOM 742 N N . ARG A 1 92 ? 3.088 -5.000 -1.733 1.00 95.62 92 ARG A N 1
ATOM 743 C CA . ARG A 1 92 ? 1.950 -5.912 -1.540 1.00 95.62 92 ARG A CA 1
ATOM 744 C C . ARG A 1 92 ? 2.072 -6.722 -0.261 1.00 95.62 92 ARG A C 1
ATOM 746 O O . ARG A 1 92 ? 1.120 -6.725 0.502 1.00 95.62 92 ARG A O 1
ATOM 753 N N . GLU A 1 93 ? 3.232 -7.314 0.012 1.00 96.12 93 GLU A N 1
ATOM 754 C CA . GLU A 1 93 ? 3.469 -8.086 1.240 1.00 96.12 93 GLU A CA 1
ATOM 755 C C . GLU A 1 93 ? 3.221 -7.248 2.506 1.00 96.12 93 GLU A C 1
ATOM 757 O O . GLU A 1 93 ? 2.656 -7.744 3.480 1.00 96.12 93 GLU A O 1
ATOM 762 N N . ILE A 1 94 ? 3.617 -5.970 2.503 1.00 93.38 94 ILE A N 1
ATOM 763 C CA . ILE A 1 94 ? 3.351 -5.045 3.616 1.00 93.38 94 ILE A CA 1
ATOM 764 C C . ILE A 1 94 ? 1.851 -4.744 3.718 1.00 93.38 94 ILE A C 1
ATOM 766 O O . ILE A 1 94 ? 1.279 -4.836 4.804 1.00 93.38 94 ILE A O 1
ATOM 770 N N . ALA A 1 95 ? 1.202 -4.433 2.592 1.00 94.25 95 ALA A N 1
ATOM 771 C CA . ALA A 1 95 ? -0.237 -4.188 2.552 1.00 94.25 95 ALA A CA 1
ATOM 772 C C . ALA A 1 95 ? -1.044 -5.407 3.030 1.00 94.25 95 ALA A C 1
ATOM 774 O O . ALA A 1 95 ? -2.016 -5.242 3.760 1.00 94.25 95 ALA A O 1
ATOM 775 N N . ASP A 1 96 ? -0.618 -6.620 2.669 1.00 94.06 96 ASP A N 1
ATOM 776 C CA . ASP A 1 96 ? -1.246 -7.881 3.064 1.00 94.06 96 ASP A CA 1
ATOM 777 C C . ASP A 1 96 ? -1.178 -8.106 4.578 1.00 94.06 96 ASP A C 1
ATOM 779 O O . ASP A 1 96 ? -2.175 -8.472 5.200 1.00 94.06 96 ASP A O 1
ATOM 783 N N . LYS A 1 97 ? -0.030 -7.810 5.197 1.00 92.81 97 LYS A N 1
ATOM 784 C CA . LYS A 1 97 ? 0.126 -7.877 6.658 1.00 92.81 97 LYS A CA 1
ATOM 785 C C . LYS A 1 97 ? -0.778 -6.875 7.369 1.00 92.81 97 LYS A C 1
ATOM 787 O O . LYS A 1 97 ? -1.451 -7.231 8.331 1.00 92.81 97 LYS A O 1
ATOM 792 N N . TYR A 1 98 ? -0.812 -5.635 6.889 1.00 90.94 98 TYR A N 1
ATOM 793 C CA . TYR A 1 98 ? -1.606 -4.579 7.512 1.00 90.94 98 TYR A CA 1
ATOM 794 C C . TYR A 1 98 ? -3.107 -4.775 7.328 1.00 90.94 98 TYR A C 1
ATOM 796 O O . TYR A 1 98 ? -3.852 -4.592 8.285 1.00 90.94 98 TYR A O 1
ATOM 804 N N . GLN A 1 99 ? -3.561 -5.206 6.149 1.00 92.94 99 GLN A N 1
ATOM 805 C CA . GLN A 1 99 ? -4.981 -5.471 5.927 1.00 92.94 99 GLN A CA 1
ATOM 806 C C . GLN A 1 99 ? -5.469 -6.633 6.810 1.00 92.94 99 GLN A C 1
ATOM 808 O O . GLN A 1 99 ? -6.540 -6.532 7.404 1.00 92.94 99 GLN A O 1
ATOM 813 N N . ALA A 1 100 ? -4.650 -7.682 6.981 1.00 89.62 100 ALA A N 1
ATOM 814 C CA . ALA A 1 100 ? -4.959 -8.801 7.868 1.00 89.62 100 ALA A CA 1
ATOM 815 C C . ALA A 1 100 ? -5.010 -8.368 9.341 1.00 89.62 100 ALA A C 1
ATOM 817 O O . ALA A 1 100 ? -5.920 -8.775 10.059 1.00 89.62 100 ALA A O 1
ATOM 818 N N . ALA A 1 101 ? -4.085 -7.502 9.772 1.00 85.88 101 ALA A N 1
ATOM 819 C CA . ALA A 1 101 ? -4.038 -6.991 11.141 1.00 85.88 101 ALA A CA 1
ATOM 820 C C . ALA A 1 101 ? -5.297 -6.199 11.534 1.00 85.88 101 ALA A C 1
ATOM 822 O O . ALA A 1 101 ? -5.725 -6.275 12.680 1.00 85.88 101 ALA A O 1
ATOM 823 N N . ILE A 1 102 ? -5.905 -5.471 10.590 1.00 85.88 102 ILE A N 1
ATOM 824 C CA . ILE A 1 102 ? -7.106 -4.656 10.846 1.00 85.88 102 ILE A CA 1
ATOM 825 C C . ILE A 1 102 ? -8.408 -5.297 10.339 1.00 85.88 102 ILE A C 1
ATOM 827 O O . ILE A 1 102 ? -9.465 -4.673 10.397 1.00 85.88 102 ILE A O 1
ATOM 831 N N . GLY A 1 103 ? -8.356 -6.511 9.781 1.00 87.12 103 GLY A N 1
ATOM 832 C CA . GLY A 1 103 ? -9.524 -7.172 9.183 1.00 87.12 103 GLY A CA 1
ATOM 833 C C . GLY A 1 103 ? -10.103 -6.452 7.954 1.00 87.12 103 GLY A C 1
ATOM 834 O O . GLY A 1 103 ? -11.292 -6.579 7.659 1.00 87.12 103 GLY A O 1
ATOM 835 N N . TYR A 1 104 ? -9.287 -5.674 7.244 1.00 89.44 104 TYR A N 1
ATOM 836 C CA . TYR A 1 104 ? -9.673 -4.991 6.011 1.00 89.44 104 TYR A CA 1
ATOM 837 C C . TYR A 1 104 ? -9.384 -5.872 4.791 1.00 89.44 104 TYR A C 1
ATOM 839 O O . TYR A 1 104 ? -8.374 -6.566 4.736 1.00 89.44 104 TYR A O 1
ATOM 847 N N . ASP A 1 105 ? -10.271 -5.827 3.797 1.00 91.75 105 ASP A N 1
ATOM 848 C CA . ASP A 1 105 ? -10.131 -6.542 2.528 1.00 91.75 105 ASP A CA 1
ATOM 849 C C . ASP A 1 105 ? -10.182 -5.525 1.384 1.00 91.75 105 ASP A C 1
ATOM 851 O O . ASP A 1 105 ? -11.249 -5.008 1.018 1.00 91.75 105 ASP A O 1
ATOM 855 N N . TYR A 1 106 ? -8.999 -5.206 0.855 1.00 90.56 106 TYR A N 1
ATOM 856 C CA . TYR A 1 106 ? -8.839 -4.216 -0.208 1.00 90.56 106 TYR A CA 1
ATOM 857 C C . TYR A 1 106 ? -9.572 -4.618 -1.494 1.00 90.56 106 TYR A C 1
ATOM 859 O O . TYR A 1 106 ? -10.210 -3.779 -2.138 1.00 90.56 106 TYR A O 1
ATOM 867 N N . ASP A 1 107 ? -9.536 -5.898 -1.863 1.00 90.81 107 ASP A N 1
ATOM 868 C CA . ASP A 1 107 ? -10.118 -6.374 -3.118 1.00 90.81 107 ASP A CA 1
ATOM 869 C C . ASP A 1 107 ? -11.647 -6.284 -3.078 1.00 90.81 107 ASP A C 1
ATOM 871 O O . ASP A 1 107 ? -12.270 -5.745 -4.001 1.00 90.81 107 ASP A O 1
ATOM 875 N N . LYS A 1 108 ? -12.267 -6.664 -1.952 1.00 92.00 108 LYS A N 1
ATOM 876 C CA . LYS A 1 108 ? -13.706 -6.443 -1.731 1.00 92.00 108 LYS A CA 1
ATOM 877 C C . LYS A 1 108 ? -14.076 -4.961 -1.761 1.00 92.00 108 LYS A C 1
ATOM 879 O O . LYS A 1 108 ? -15.147 -4.602 -2.267 1.00 92.00 108 LYS A O 1
ATOM 884 N N . ALA A 1 109 ? -13.233 -4.082 -1.218 1.00 90.12 109 ALA A N 1
ATOM 885 C CA . ALA A 1 109 ? -13.471 -2.640 -1.255 1.00 90.12 109 ALA A CA 1
ATOM 886 C C . ALA A 1 109 ? -13.424 -2.094 -2.693 1.00 90.12 109 ALA A C 1
ATOM 888 O O . ALA A 1 109 ? -14.309 -1.328 -3.097 1.00 90.12 109 ALA A O 1
ATOM 889 N N . LEU A 1 110 ? -12.462 -2.550 -3.501 1.00 88.69 110 LEU A N 1
ATOM 890 C CA . LEU A 1 110 ? -12.381 -2.211 -4.919 1.00 88.69 110 LEU A CA 1
ATOM 891 C C . LEU A 1 110 ? -13.593 -2.703 -5.706 1.00 88.69 110 LEU A C 1
ATOM 893 O O . LEU A 1 110 ? -14.129 -1.950 -6.521 1.00 88.69 110 LEU A O 1
ATOM 897 N N . GLU A 1 111 ? -14.063 -3.926 -5.470 1.00 91.38 111 GLU A N 1
ATOM 898 C CA . GLU A 1 111 ? -15.265 -4.440 -6.129 1.00 91.38 111 GLU A CA 1
ATOM 899 C C . GLU A 1 111 ? -16.499 -3.597 -5.815 1.00 91.38 111 GLU A C 1
ATOM 901 O O . GLU A 1 111 ? -17.256 -3.238 -6.721 1.00 91.38 111 GLU A O 1
ATOM 906 N N . LYS A 1 112 ? -16.692 -3.228 -4.543 1.00 90.06 112 LYS A N 1
ATOM 907 C CA . LYS A 1 112 ? -17.775 -2.321 -4.138 1.00 90.06 112 LYS A CA 1
ATOM 908 C C . LYS A 1 112 ? -17.661 -0.977 -4.857 1.00 90.06 112 LYS A C 1
ATOM 910 O O . LYS A 1 112 ? -18.664 -0.468 -5.357 1.00 90.06 112 LYS A O 1
ATOM 915 N N . CYS A 1 113 ? -16.453 -0.421 -4.958 1.00 87.38 113 CYS A N 1
ATOM 916 C CA . CYS A 1 113 ? -16.202 0.827 -5.677 1.00 87.38 113 CYS A CA 1
ATOM 917 C C . CYS A 1 113 ? -16.522 0.702 -7.178 1.00 87.38 113 CYS A C 1
ATOM 919 O O . CYS A 1 113 ? -17.206 1.556 -7.745 1.00 87.38 113 CYS A O 1
ATOM 921 N N . ARG A 1 114 ? -16.110 -0.400 -7.818 1.00 87.69 114 ARG A N 1
ATOM 922 C CA . ARG A 1 114 ? -16.414 -0.696 -9.228 1.00 87.69 114 ARG A CA 1
ATOM 923 C C . ARG A 1 114 ? -17.920 -0.822 -9.470 1.00 87.69 114 ARG A C 1
ATOM 925 O O . ARG A 1 114 ? -18.422 -0.180 -10.387 1.00 87.69 114 ARG A O 1
ATOM 932 N N . LYS A 1 115 ? -18.643 -1.546 -8.607 1.00 88.62 115 LYS A N 1
ATOM 933 C CA . LYS A 1 115 ? -20.111 -1.695 -8.672 1.00 88.62 115 LYS A CA 1
ATOM 934 C C . LYS A 1 115 ? -20.848 -0.364 -8.501 1.00 88.62 115 LYS A C 1
ATOM 936 O O . LYS A 1 115 ? -21.872 -0.143 -9.135 1.00 88.62 115 LYS A O 1
ATOM 941 N N . LYS A 1 116 ? -20.342 0.542 -7.656 1.00 84.12 116 LYS A N 1
ATOM 942 C CA . LYS A 1 116 ? -20.909 1.897 -7.524 1.00 84.12 116 LYS A CA 1
ATOM 943 C C . LYS A 1 116 ? -20.654 2.734 -8.776 1.00 84.12 116 LYS A C 1
ATOM 945 O O . LYS A 1 116 ? -21.557 3.412 -9.251 1.00 84.12 116 LYS A O 1
ATOM 950 N N . LYS A 1 117 ? -19.449 2.652 -9.351 1.00 79.69 117 LYS A N 1
ATOM 951 C CA . LYS A 1 117 ? -19.115 3.354 -10.598 1.00 79.69 117 LYS A CA 1
ATOM 952 C C . LYS A 1 117 ? -19.967 2.897 -11.780 1.00 79.69 117 LYS A C 1
ATOM 954 O O . LYS A 1 117 ? -20.327 3.746 -12.584 1.00 79.69 117 LYS A O 1
ATOM 959 N N . THR A 1 118 ? -20.272 1.605 -11.909 1.00 76.06 118 THR A N 1
ATOM 960 C CA . THR A 1 118 ? -21.177 1.124 -12.968 1.00 76.06 118 THR A CA 1
ATOM 961 C C . THR A 1 118 ? -22.595 1.627 -12.739 1.00 76.06 118 THR A C 1
ATOM 963 O O . THR A 1 118 ? -23.138 2.270 -13.624 1.00 76.06 118 THR A O 1
ATOM 966 N N . LYS A 1 119 ? -23.131 1.508 -11.514 1.00 73.75 119 LYS A N 1
ATOM 967 C CA . LYS A 1 119 ? -24.477 2.017 -11.193 1.00 73.75 119 LYS A CA 1
ATOM 968 C C . LYS A 1 119 ? -24.639 3.513 -11.476 1.00 73.75 119 LYS A C 1
ATOM 970 O O . LYS A 1 119 ? -25.640 3.914 -12.048 1.00 73.75 119 LYS A O 1
ATOM 975 N N . ASN A 1 120 ? -23.645 4.332 -11.138 1.00 64.06 120 ASN A N 1
ATOM 976 C CA . ASN A 1 120 ? -23.694 5.774 -11.405 1.00 64.06 120 ASN A CA 1
ATOM 977 C C . ASN A 1 120 ? -23.518 6.122 -12.893 1.00 64.06 120 ASN A C 1
ATOM 979 O O . ASN A 1 120 ? -23.907 7.206 -13.315 1.00 64.06 120 ASN A O 1
ATOM 983 N N . LYS A 1 121 ? -22.896 5.243 -13.690 1.00 59.75 121 LYS A N 1
ATOM 984 C CA . LYS A 1 121 ? -22.810 5.413 -15.148 1.00 59.75 121 LYS A CA 1
ATOM 985 C C . LYS A 1 121 ? -24.114 5.020 -15.835 1.00 59.75 121 LYS A C 1
ATOM 987 O O . LYS A 1 121 ? -24.505 5.707 -16.771 1.00 59.75 121 LYS A O 1
ATOM 992 N N . ASP A 1 122 ? -24.767 3.971 -15.342 1.00 57.06 122 ASP A N 1
ATOM 993 C CA . ASP A 1 122 ? -26.057 3.488 -15.842 1.00 57.06 122 ASP A CA 1
ATOM 994 C C . ASP A 1 122 ? -27.222 4.388 -15.374 1.00 57.06 122 ASP A C 1
ATOM 996 O O . ASP A 1 122 ? -28.241 4.481 -16.046 1.00 57.06 122 ASP A O 1
ATOM 1000 N N . GLY A 1 123 ? -27.053 5.098 -14.251 1.00 51.69 123 GLY A N 1
ATOM 1001 C CA . GLY A 1 123 ? -28.008 6.052 -13.670 1.00 51.69 123 GLY A CA 1
ATOM 1002 C C . GLY A 1 123 ? -27.740 7.521 -14.006 1.00 51.69 123 GLY A C 1
ATOM 1003 O O . GLY A 1 123 ? -28.121 8.398 -13.237 1.00 51.69 123 GLY A O 1
ATOM 1004 N N . ARG A 1 124 ? -27.082 7.823 -15.136 1.00 52.00 124 ARG A N 1
ATOM 1005 C CA . ARG A 1 124 ? -26.847 9.211 -15.593 1.00 52.00 124 ARG A CA 1
ATOM 1006 C C . ARG A 1 124 ? -28.127 10.000 -15.916 1.00 52.00 124 ARG A C 1
ATOM 1008 O O . ARG A 1 124 ? -28.011 11.157 -16.301 1.00 52.00 124 ARG A O 1
ATOM 1015 N N . ASP A 1 125 ? -29.291 9.383 -15.729 1.00 50.47 125 ASP A N 1
ATOM 1016 C CA . ASP A 1 125 ? -30.619 9.946 -15.974 1.00 50.47 125 ASP A CA 1
ATOM 1017 C C . ASP A 1 125 ? -31.530 9.938 -14.727 1.00 50.47 125 ASP A C 1
ATOM 1019 O O . ASP A 1 125 ? -32.735 10.125 -14.838 1.00 50.47 125 ASP A O 1
ATOM 1023 N N . SER A 1 126 ? -30.992 9.702 -13.523 1.00 52.38 126 SER A N 1
ATOM 1024 C CA . SER A 1 126 ? -31.773 9.840 -12.284 1.00 52.38 126 SER A CA 1
ATOM 1025 C C . SER A 1 126 ? -31.175 10.914 -11.383 1.00 52.38 126 SER A C 1
ATOM 1027 O O . SER A 1 126 ? -30.092 10.722 -10.827 1.00 52.38 126 SER A O 1
ATOM 1029 N N . ASP A 1 127 ? -31.903 12.024 -11.270 1.00 52.25 127 ASP A N 1
ATOM 1030 C CA . ASP A 1 127 ? -31.729 13.176 -10.383 1.00 52.25 127 ASP A CA 1
ATOM 1031 C C . ASP A 1 127 ? -31.030 12.869 -9.046 1.00 52.25 127 ASP A C 1
ATOM 1033 O O . ASP A 1 127 ? -31.659 12.541 -8.042 1.00 52.25 127 ASP A O 1
ATOM 1037 N N . ILE A 1 128 ? -29.712 13.071 -8.983 1.00 54.03 128 ILE A N 1
ATOM 1038 C CA . ILE A 1 128 ? -29.002 13.222 -7.706 1.00 54.03 128 ILE A CA 1
ATOM 1039 C C . ILE A 1 128 ? -28.821 14.724 -7.483 1.00 54.03 128 ILE A C 1
ATOM 1041 O O . ILE A 1 128 ? -27.772 15.294 -7.774 1.00 54.03 128 ILE A O 1
ATOM 1045 N N . GLY A 1 129 ? -29.887 15.378 -7.025 1.00 52.50 129 GLY A N 1
ATOM 1046 C CA . GLY A 1 129 ? -29.888 16.816 -6.742 1.00 52.50 129 GLY A CA 1
ATOM 1047 C C . GLY A 1 129 ? -31.189 17.349 -6.138 1.00 52.50 129 GLY A C 1
ATOM 1048 O O . GLY A 1 129 ? -31.139 18.311 -5.376 1.00 52.50 129 GLY A O 1
ATOM 1049 N N . GLY A 1 130 ? -32.331 16.704 -6.412 1.00 53.72 130 GLY A N 1
ATOM 1050 C CA . GLY A 1 130 ? -33.640 17.141 -5.908 1.00 53.72 130 GLY A CA 1
ATOM 1051 C C . GLY A 1 130 ? -33.812 16.977 -4.395 1.00 53.72 130 GLY A C 1
ATOM 1052 O O . GLY A 1 130 ? -34.173 17.929 -3.708 1.00 53.72 130 GLY A O 1
ATOM 1053 N N . GLU A 1 131 ? -33.467 15.808 -3.845 1.00 56.72 131 GLU A N 1
ATOM 1054 C CA . GLU A 1 131 ? -33.770 15.501 -2.435 1.00 56.72 131 GLU A CA 1
ATOM 1055 C C . GLU A 1 131 ? -32.934 16.305 -1.421 1.00 56.72 131 GLU A C 1
ATOM 1057 O O . GLU A 1 131 ? -33.363 16.523 -0.289 1.00 56.72 131 GLU A O 1
ATOM 1062 N N . ALA A 1 132 ? -31.755 16.806 -1.813 1.00 56.69 132 ALA A N 1
ATOM 1063 C CA . ALA A 1 132 ? -30.935 17.653 -0.942 1.00 56.69 132 ALA A CA 1
ATOM 1064 C C . ALA A 1 132 ? -31.491 19.085 -0.811 1.00 56.69 132 ALA A C 1
ATOM 1066 O O . ALA A 1 132 ? -31.305 19.717 0.228 1.00 56.69 132 ALA A O 1
ATOM 1067 N N . LEU A 1 133 ? -32.180 19.595 -1.841 1.00 54.81 133 LEU A N 1
ATOM 1068 C CA . LEU A 1 133 ? -32.815 20.916 -1.809 1.00 54.81 133 LEU A CA 1
ATOM 1069 C C . LEU A 1 133 ? -34.148 20.881 -1.046 1.00 54.81 133 LEU A C 1
ATOM 1071 O O . LEU A 1 133 ? -34.484 21.832 -0.346 1.00 54.81 133 LEU A O 1
ATOM 1075 N N . GLU A 1 134 ? -34.877 19.768 -1.128 1.00 55.03 134 GLU A N 1
ATOM 1076 C CA . GLU A 1 134 ? -36.168 19.588 -0.455 1.00 55.03 134 GLU A CA 1
ATOM 1077 C C . GLU A 1 134 ? -36.032 19.489 1.078 1.00 55.03 134 GLU A C 1
ATOM 1079 O O . GLU A 1 134 ? -36.868 20.009 1.812 1.00 55.03 134 GLU A O 1
ATOM 1084 N N . LEU A 1 135 ? -34.923 18.929 1.578 1.00 55.28 135 LEU A N 1
ATOM 1085 C CA . LEU A 1 135 ? -34.580 18.919 3.010 1.00 55.28 135 LEU A CA 1
ATOM 1086 C C . LEU A 1 135 ? -34.164 20.293 3.567 1.00 55.28 135 LEU A C 1
ATOM 1088 O O . LEU A 1 135 ? -34.247 20.499 4.774 1.00 55.28 135 LEU A O 1
ATOM 1092 N N . LEU A 1 136 ? -33.723 21.223 2.713 1.00 48.94 136 LEU A N 1
ATOM 1093 C CA . LEU A 1 136 ? -33.358 22.596 3.098 1.00 48.94 136 LEU A CA 1
ATOM 1094 C C . LEU A 1 136 ? -34.558 23.556 3.125 1.00 48.94 136 LEU A C 1
ATOM 1096 O O . LEU A 1 136 ? -34.456 24.639 3.696 1.00 48.94 136 LEU A O 1
ATOM 1100 N N . LEU A 1 137 ? -35.673 23.174 2.498 1.00 51.19 137 LEU A N 1
ATOM 1101 C CA . LEU A 1 137 ? -36.893 23.980 2.384 1.00 51.19 137 LEU A CA 1
ATOM 1102 C C . LEU A 1 137 ? -37.992 23.570 3.380 1.00 51.19 137 LEU A C 1
ATOM 1104 O O . LEU A 1 137 ? -39.116 24.063 3.268 1.00 51.19 137 LEU A O 1
ATOM 1108 N N . ARG A 1 138 ? -37.681 22.696 4.345 1.00 41.56 138 ARG A N 1
ATOM 1109 C CA . ARG A 1 138 ? -38.604 22.272 5.404 1.00 41.56 138 ARG A CA 1
ATOM 1110 C C . ARG A 1 138 ? -38.285 22.900 6.756 1.00 41.56 138 ARG A C 1
ATOM 1112 O O . ARG A 1 138 ? -37.093 22.945 7.123 1.00 41.56 138 ARG A O 1
#

Sequence (138 aa):
MANNEHLFPQEQFQPILERSMALDGLLPADEICLAFKDIKKGDMEIKTCYGDIYKIVNAMRDYSRLLLLTCDAWELTGFHRALYEYHAQKAREIADKYQAAIGYDYDKALEKCRKKKTKNKDGRDSDIGGEALELLLR

Foldseek 3Di:
DDDPPPPDPCVVCVVVVVPPPPCVPPDPCPFDWDWDQDPPPGIDIDTDGLVVLVVLLVVLQVQLVVLQVCCVVVVPDDPSNVVSNVSSVVSNVSSVVSCVVSVHDVVVVVVVVVVVVVVCVVVVPDDPDPVVVVVVVD

Solvent-accessible surface area (backbone atoms only — not comparable to full-atom values): 8293 Å² total; per-residue (Å²): 136,86,84,82,72,84,70,76,66,56,79,80,44,40,68,62,68,69,52,62,76,85,55,88,83,79,56,90,79,64,68,40,73,51,73,46,77,42,96,86,78,37,82,43,76,42,86,44,45,64,70,54,55,54,50,50,28,53,50,28,48,52,49,22,50,48,39,53,52,48,30,64,76,66,65,47,56,72,68,63,28,53,51,36,52,51,51,21,50,53,30,40,56,53,23,53,53,51,24,61,74,72,74,51,59,68,69,64,49,49,50,54,51,51,56,50,54,49,50,57,62,77,40,75,84,59,84,88,61,59,71,70,53,56,64,71,74,106

Radius of gyration: 21.81 Å; Cα contacts (8 Å, |Δi|>4): 82; chains: 1; bounding box: 67×36×44 Å